Protein AF-A0A5E4D269-F1 (afdb_monomer_lite)

Organism: Marmota monax (NCBI:txid9995)

Secondary structure (DSSP, 8-state):
--HHHHHHHHHHHHHHHHHHHHTT---------SS-TTPPPPTTHHHHHHHH--

Radius of gyration: 13.79 Å; chains: 1; bounding box: 34×17×37 Å

Structure (mmCIF, N/CA/C/O backbone):
data_AF-A0A5E4D269-F1
#
_entry.id   AF-A0A5E4D269-F1
#
loop_
_atom_site.group_PDB
_atom_site.id
_atom_site.type_symbol
_atom_site.label_atom_id
_atom_site.label_alt_id
_atom_site.label_comp_id
_atom_site.label_asym_id
_atom_site.label_entity_id
_atom_site.label_seq_id
_atom_site.pdbx_PDB_ins_code
_atom_site.Cartn_x
_atom_site.Cartn_y
_atom_site.Cartn_z
_atom_site.occupancy
_atom_site.B_iso_or_equiv
_atom_site.auth_seq_id
_atom_site.auth_comp_id
_atom_site.auth_asym_id
_atom_site.auth_atom_id
_atom_site.pdbx_PDB_model_num
ATOM 1 N N . ILE A 1 1 ? 10.742 -7.679 19.686 1.00 57.53 1 ILE A N 1
ATOM 2 C CA . ILE A 1 1 ? 9.468 -7.253 19.056 1.00 57.53 1 ILE A CA 1
ATOM 3 C C . ILE A 1 1 ? 8.357 -7.913 19.857 1.00 57.53 1 ILE A C 1
ATOM 5 O O . ILE A 1 1 ? 8.379 -9.134 19.957 1.00 57.53 1 ILE A O 1
ATOM 9 N N . SER A 1 2 ? 7.495 -7.150 20.536 1.00 70.38 2 SER A N 1
ATOM 10 C CA . SER A 1 2 ? 6.398 -7.762 21.298 1.00 70.38 2 SER A CA 1
ATOM 11 C C . SER A 1 2 ? 5.320 -8.264 20.337 1.00 70.38 2 SER A C 1
ATOM 13 O O . SER A 1 2 ? 5.117 -7.689 19.267 1.00 70.38 2 SER A O 1
ATOM 15 N N . ASN A 1 3 ? 4.629 -9.339 20.718 1.00 77.56 3 ASN A N 1
ATOM 16 C CA . ASN A 1 3 ? 3.569 -9.943 19.907 1.00 77.56 3 ASN A CA 1
ATOM 17 C C . ASN A 1 3 ? 2.418 -8.952 19.616 1.00 77.56 3 ASN A C 1
ATOM 19 O O . ASN A 1 3 ? 1.773 -9.033 18.576 1.00 77.56 3 ASN A O 1
ATOM 23 N N . LEU A 1 4 ? 2.232 -7.963 20.501 1.00 87.81 4 LEU A N 1
ATOM 24 C CA . LEU A 1 4 ? 1.237 -6.894 20.371 1.00 87.81 4 LEU A CA 1
ATOM 25 C C . LEU A 1 4 ? 1.439 -6.075 19.087 1.00 87.81 4 LEU A C 1
ATOM 27 O O . LEU A 1 4 ? 0.515 -5.947 18.293 1.00 87.81 4 LEU A O 1
ATOM 31 N N . TYR A 1 5 ? 2.666 -5.616 18.813 1.00 93.00 5 TYR A N 1
ATOM 32 C CA . TYR A 1 5 ? 2.934 -4.824 17.607 1.00 93.00 5 TYR A CA 1
ATOM 33 C C . TYR A 1 5 ? 2.730 -5.620 16.317 1.00 93.00 5 TYR A C 1
ATOM 35 O O . TYR A 1 5 ? 2.307 -5.054 15.312 1.00 93.00 5 TYR A O 1
ATOM 43 N N . ILE A 1 6 ? 3.030 -6.922 16.320 1.00 94.81 6 ILE A N 1
ATOM 44 C CA . ILE A 1 6 ? 2.821 -7.771 15.140 1.00 94.81 6 ILE A CA 1
ATOM 45 C C . ILE A 1 6 ? 1.329 -7.949 14.873 1.00 94.81 6 ILE A C 1
ATOM 47 O O . ILE A 1 6 ? 0.898 -7.779 13.733 1.00 94.81 6 ILE A O 1
ATOM 51 N N . TYR A 1 7 ? 0.549 -8.235 15.916 1.00 95.75 7 TYR A N 1
ATOM 52 C CA . TYR A 1 7 ? -0.897 -8.375 15.802 1.00 95.75 7 TYR A CA 1
ATOM 53 C C . TYR A 1 7 ? -1.544 -7.090 15.271 1.00 95.75 7 TYR A C 1
ATOM 55 O O . TYR A 1 7 ? -2.242 -7.122 14.256 1.00 95.75 7 TYR A O 1
ATOM 63 N N . ASP A 1 8 ? -1.226 -5.949 15.887 1.00 95.56 8 ASP A N 1
ATOM 64 C CA . ASP A 1 8 ? -1.776 -4.649 15.499 1.00 95.56 8 ASP A CA 1
ATOM 65 C C . ASP A 1 8 ? -1.361 -4.253 14.078 1.00 95.56 8 ASP A C 1
ATOM 67 O O . ASP A 1 8 ? -2.162 -3.702 13.324 1.00 95.56 8 ASP A O 1
ATOM 71 N N . THR A 1 9 ? -0.136 -4.596 13.662 1.00 97.06 9 THR A N 1
ATOM 72 C CA . THR A 1 9 ? 0.325 -4.353 12.287 1.00 97.06 9 THR A CA 1
ATOM 73 C C . THR A 1 9 ? -0.498 -5.147 11.274 1.00 97.06 9 THR A C 1
ATOM 75 O O . THR A 1 9 ? -0.900 -4.598 10.248 1.00 97.06 9 THR A O 1
ATOM 78 N N . VAL A 1 10 ? -0.782 -6.426 11.536 1.00 97.00 10 VAL A N 1
ATOM 79 C CA . VAL A 1 10 ? -1.606 -7.246 10.629 1.00 97.00 10 VAL A CA 1
ATOM 80 C C . VAL A 1 10 ? -3.040 -6.721 10.577 1.00 97.00 10 VAL A C 1
ATOM 82 O O . VAL A 1 10 ? -3.609 -6.619 9.488 1.00 97.00 10 VAL A O 1
ATOM 85 N N . LEU A 1 11 ? -3.602 -6.327 11.723 1.00 97.38 11 LEU A N 1
ATOM 86 C CA . LEU A 1 11 ? -4.932 -5.727 11.798 1.00 97.38 11 LEU A CA 1
ATOM 87 C C . LEU A 1 11 ? -5.012 -4.421 10.990 1.00 97.38 11 LEU A C 1
ATOM 89 O O . LEU A 1 11 ? -5.951 -4.222 10.217 1.00 97.38 11 LEU A O 1
ATOM 93 N N . LEU A 1 12 ? -4.001 -3.557 11.107 1.00 97.88 12 LEU A N 1
ATOM 94 C CA . LEU A 1 12 ? -3.895 -2.316 10.342 1.00 97.88 12 LEU A CA 1
ATOM 95 C C . LEU A 1 12 ? -3.824 -2.587 8.832 1.00 97.88 12 LEU A C 1
ATOM 97 O O . LEU A 1 12 ? -4.558 -1.968 8.059 1.00 97.88 12 LEU A O 1
ATOM 101 N N . LEU A 1 13 ? -2.994 -3.542 8.400 1.00 98.44 13 LEU A N 1
ATOM 102 C CA . LEU A 1 13 ? -2.878 -3.914 6.985 1.00 98.44 13 LEU A CA 1
ATOM 103 C C . LEU A 1 13 ? -4.199 -4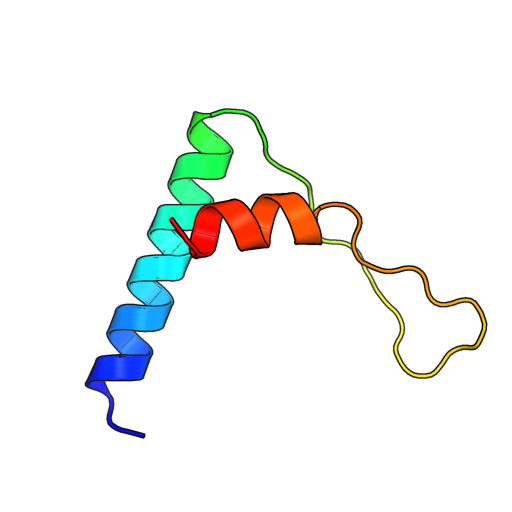.460 6.424 1.00 98.44 13 LEU A C 1
ATOM 105 O O . LEU A 1 13 ? -4.596 -4.077 5.323 1.00 98.44 13 LEU A O 1
ATOM 109 N N . ALA A 1 14 ? -4.906 -5.303 7.183 1.00 98.56 14 ALA A N 1
ATOM 110 C CA . ALA A 1 14 ? -6.203 -5.844 6.778 1.00 98.56 14 ALA A CA 1
ATOM 111 C C . ALA A 1 14 ? -7.241 -4.731 6.557 1.00 98.56 14 ALA A C 1
ATOM 113 O O . ALA A 1 14 ? -7.913 -4.713 5.522 1.00 98.56 14 ALA A O 1
ATOM 114 N N . ASN A 1 15 ? -7.312 -3.759 7.471 1.00 98.44 15 ASN A N 1
ATOM 115 C CA . ASN A 1 15 ? -8.202 -2.605 7.341 1.00 98.44 15 ASN A CA 1
ATOM 116 C C . ASN A 1 15 ? -7.843 -1.725 6.134 1.00 98.44 15 ASN A C 1
ATOM 118 O O . ASN A 1 15 ? -8.729 -1.304 5.387 1.00 98.44 15 ASN A O 1
ATOM 122 N N . ALA A 1 16 ? -6.551 -1.497 5.881 1.00 98.56 16 ALA A N 1
ATOM 123 C CA . ALA A 1 16 ? -6.100 -0.746 4.713 1.00 98.56 16 ALA A CA 1
ATOM 124 C C . ALA A 1 16 ? -6.489 -1.439 3.393 1.00 98.56 16 ALA A C 1
ATOM 126 O O . ALA A 1 16 ? -6.942 -0.779 2.451 1.00 98.56 16 ALA A O 1
ATOM 127 N N . PHE A 1 17 ? -6.361 -2.768 3.314 1.00 98.56 17 PHE A N 1
ATOM 128 C CA . PHE A 1 17 ? -6.778 -3.537 2.138 1.00 98.56 17 PHE A CA 1
ATOM 129 C C . PHE A 1 17 ? -8.291 -3.517 1.946 1.00 98.56 17 PHE A C 1
ATOM 131 O O . PHE A 1 17 ? -8.749 -3.260 0.832 1.00 98.56 17 PHE A O 1
ATOM 138 N N . HIS A 1 18 ? -9.050 -3.724 3.023 1.00 98.56 18 HIS A N 1
ATOM 139 C CA . HIS A 1 18 ? -10.507 -3.650 3.014 1.00 98.56 18 HIS A CA 1
ATOM 140 C C . HIS A 1 18 ? -10.987 -2.300 2.468 1.00 98.56 18 HIS A C 1
ATOM 142 O O . HIS A 1 18 ? -11.682 -2.262 1.453 1.00 98.56 18 HIS A O 1
ATOM 148 N N . LYS A 1 19 ? -10.488 -1.190 3.026 1.00 98.12 19 LYS A N 1
ATOM 149 C CA . LYS A 1 19 ? -10.819 0.159 2.553 1.00 98.12 19 LYS A CA 1
ATOM 150 C C . LYS A 1 19 ? -10.481 0.371 1.076 1.00 98.12 19 LYS A C 1
ATOM 152 O O . LYS A 1 19 ? -11.256 0.970 0.336 1.00 98.12 19 LYS A O 1
ATOM 157 N N . LYS A 1 20 ? -9.320 -0.106 0.616 1.00 98.31 20 LYS A N 1
ATOM 158 C CA . LYS A 1 20 ? -8.890 0.078 -0.781 1.00 98.31 20 LYS A CA 1
ATOM 159 C C . LYS A 1 20 ? -9.769 -0.687 -1.774 1.00 98.31 20 LYS A C 1
ATOM 161 O O . LYS A 1 20 ? -9.936 -0.227 -2.909 1.00 98.31 20 LYS A O 1
ATOM 166 N N . LEU A 1 21 ? -10.291 -1.841 -1.356 1.00 98.50 21 LEU A N 1
ATOM 167 C CA . LEU A 1 21 ? -11.252 -2.637 -2.116 1.00 98.50 21 LEU A CA 1
ATOM 168 C C . LEU A 1 21 ? -12.625 -1.955 -2.148 1.00 98.50 21 LEU A C 1
ATOM 170 O O . LEU A 1 21 ? -13.166 -1.775 -3.238 1.00 98.50 21 LEU A O 1
ATOM 174 N N . GLU A 1 22 ? -13.141 -1.505 -0.999 1.00 98.50 22 GLU A N 1
ATOM 175 C CA . GLU A 1 22 ? -14.421 -0.783 -0.911 1.00 98.50 22 GLU A CA 1
ATOM 176 C C . GLU A 1 22 ? -14.423 0.509 -1.736 1.00 98.50 22 GLU A C 1
ATOM 178 O O . GLU A 1 22 ? -15.345 0.752 -2.516 1.00 98.50 22 GLU A O 1
ATOM 183 N N . ASP A 1 23 ? -13.340 1.289 -1.663 1.00 98.19 23 ASP A N 1
ATOM 184 C CA . ASP A 1 23 ? -13.168 2.528 -2.429 1.00 98.19 23 ASP A CA 1
ATOM 185 C C . ASP A 1 23 ? -12.965 2.274 -3.943 1.00 98.19 23 ASP A C 1
ATOM 187 O O . ASP A 1 23 ? -12.795 3.228 -4.707 1.00 98.19 23 ASP A O 1
ATOM 191 N N . ARG A 1 24 ? -12.931 1.008 -4.395 1.00 97.88 24 ARG A N 1
ATOM 192 C CA . ARG A 1 24 ? -12.674 0.582 -5.787 1.00 97.88 24 ARG A CA 1
ATOM 193 C C . ARG A 1 24 ? -11.357 1.118 -6.366 1.00 97.88 24 ARG A C 1
ATOM 195 O O . ARG A 1 24 ? -11.230 1.329 -7.568 1.00 97.88 24 ARG A O 1
ATOM 202 N N . LYS A 1 25 ? -10.347 1.319 -5.514 1.00 98.12 25 LYS A N 1
ATOM 203 C CA . LYS A 1 25 ? -9.011 1.841 -5.882 1.00 98.12 25 LYS A CA 1
ATOM 204 C C . LYS A 1 25 ? -7.940 0.752 -5.887 1.00 98.12 25 LYS A C 1
ATOM 206 O O . LYS A 1 25 ? -6.737 1.042 -5.800 1.00 98.12 25 LYS A O 1
ATOM 211 N N . TRP A 1 26 ? -8.354 -0.512 -5.934 1.00 98.06 26 TRP A N 1
ATOM 212 C CA . TRP A 1 26 ? -7.452 -1.653 -5.887 1.00 98.06 26 TRP A CA 1
ATOM 213 C C . TRP A 1 26 ? -6.451 -1.632 -7.048 1.00 98.06 26 TRP A C 1
ATOM 215 O O . TRP A 1 26 ? -6.790 -1.315 -8.182 1.00 98.06 26 TRP A O 1
ATOM 225 N N . HIS A 1 27 ? -5.197 -1.947 -6.737 1.00 98.38 27 HIS A N 1
ATOM 226 C CA . HIS A 1 27 ? -4.158 -2.215 -7.725 1.00 98.38 27 HIS A CA 1
ATOM 227 C C . HIS A 1 27 ? -3.616 -3.599 -7.401 1.00 98.38 27 HIS A C 1
ATOM 229 O O . HIS A 1 27 ? -3.173 -3.818 -6.273 1.00 98.38 27 HIS A O 1
ATOM 235 N N . SER A 1 28 ? -3.655 -4.516 -8.366 1.00 98.38 28 SER A N 1
ATOM 236 C CA . SER A 1 28 ? -3.169 -5.880 -8.168 1.00 98.38 28 SER A CA 1
ATOM 237 C C . SER A 1 28 ? -1.691 -5.911 -7.787 1.00 98.38 28 SER A C 1
ATOM 239 O O . SER A 1 28 ? -0.910 -5.023 -8.150 1.00 98.38 28 SER A O 1
ATOM 241 N N . MET A 1 29 ? -1.305 -6.966 -7.070 1.00 98.19 29 MET A N 1
ATOM 242 C CA . MET A 1 29 ? 0.100 -7.280 -6.823 1.00 98.19 29 MET A CA 1
ATOM 243 C C . MET A 1 29 ? 0.831 -7.525 -8.147 1.00 98.19 29 MET A C 1
ATOM 245 O O . MET A 1 29 ? 0.229 -7.943 -9.137 1.00 98.19 29 MET A O 1
ATOM 249 N N . ALA A 1 30 ? 2.136 -7.262 -8.157 1.00 97.62 30 ALA A N 1
ATOM 250 C CA . ALA A 1 30 ? 2.991 -7.488 -9.313 1.00 97.62 30 ALA A CA 1
ATOM 251 C C .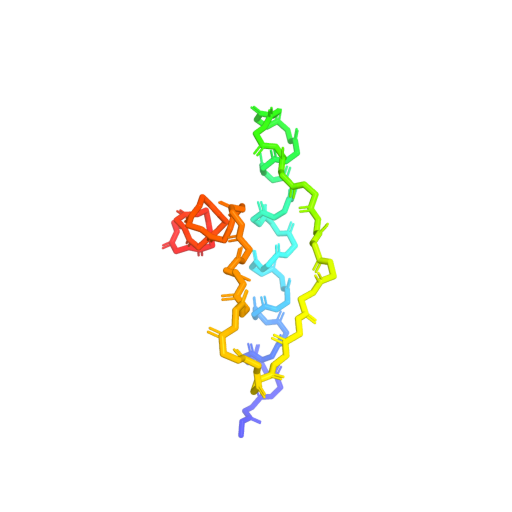 ALA A 1 30 ? 4.121 -8.451 -8.950 1.00 97.62 30 ALA A C 1
ATOM 253 O O . ALA A 1 30 ? 4.700 -8.351 -7.869 1.00 97.62 30 ALA A O 1
ATOM 254 N N . SER A 1 31 ? 4.464 -9.343 -9.880 1.00 97.94 31 SER A N 1
ATOM 255 C CA . SER A 1 31 ? 5.715 -10.093 -9.799 1.00 97.94 31 SER A CA 1
ATOM 256 C C . SER A 1 31 ? 6.868 -9.126 -10.056 1.00 97.94 31 SER A C 1
ATOM 258 O O . SER A 1 31 ? 6.994 -8.574 -11.151 1.00 97.94 31 SER A O 1
ATOM 260 N N . LEU A 1 32 ? 7.669 -8.866 -9.026 1.00 97.38 32 LEU A N 1
ATOM 261 C CA . LEU A 1 32 ? 8.854 -8.023 -9.118 1.00 97.38 32 LEU A CA 1
ATOM 262 C C . LEU A 1 32 ? 10.110 -8.886 -9.073 1.00 97.38 32 LEU A C 1
ATOM 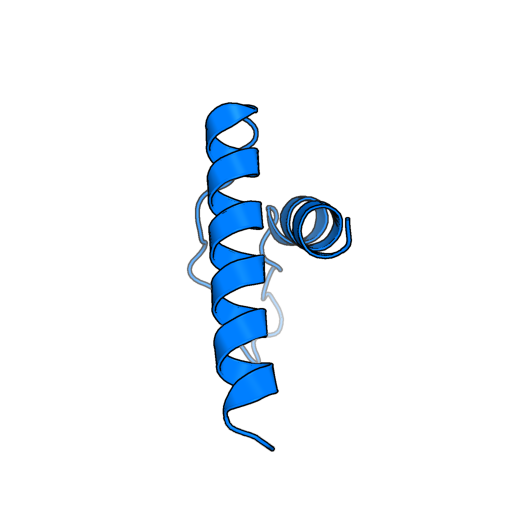264 O O . LEU A 1 32 ? 10.136 -9.955 -8.471 1.00 97.38 32 LEU A O 1
ATOM 268 N N . SER A 1 33 ? 11.180 -8.387 -9.678 1.00 97.75 33 SER A N 1
ATOM 269 C CA . SER A 1 33 ? 12.510 -8.982 -9.560 1.00 97.75 33 SER A CA 1
ATOM 270 C C . SER A 1 33 ? 13.429 -8.038 -8.801 1.00 97.75 33 SER A C 1
ATOM 272 O O . SER A 1 33 ? 13.512 -6.854 -9.130 1.00 97.75 33 SER A O 1
ATOM 274 N N . CYS A 1 34 ? 14.142 -8.557 -7.807 1.00 97.19 34 CYS A N 1
ATOM 275 C CA . CYS A 1 34 ? 15.171 -7.814 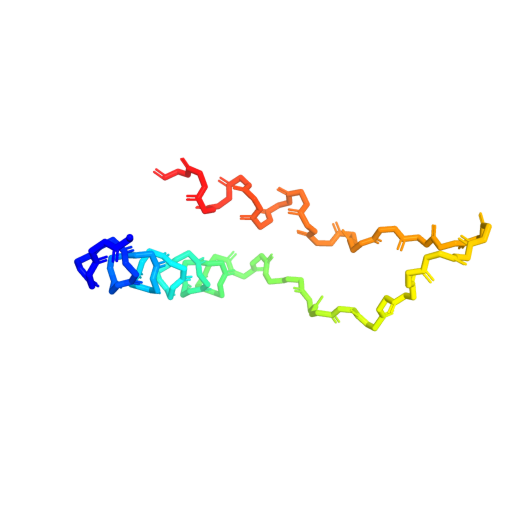-7.083 1.00 97.19 34 CYS A CA 1
ATOM 276 C C . CYS A 1 34 ? 16.520 -7.907 -7.816 1.00 97.19 34 CYS A C 1
ATOM 278 O O . CYS A 1 34 ? 16.769 -8.871 -8.538 1.00 97.19 34 CYS A O 1
ATOM 280 N N . ILE A 1 35 ? 17.400 -6.919 -7.611 1.00 96.81 35 ILE A N 1
ATOM 281 C CA . ILE A 1 35 ? 18.804 -6.944 -8.074 1.00 96.81 35 ILE A CA 1
ATOM 282 C C . ILE A 1 35 ? 18.918 -7.181 -9.599 1.00 96.81 35 ILE A C 1
ATOM 284 O O . ILE A 1 35 ? 19.778 -7.911 -10.093 1.00 96.81 35 ILE A O 1
ATOM 288 N N . ARG A 1 36 ? 18.028 -6.555 -10.384 1.00 96.81 36 ARG A N 1
ATOM 289 C CA . ARG A 1 36 ? 18.150 -6.462 -11.848 1.00 96.81 36 ARG A CA 1
ATOM 290 C C . ARG A 1 36 ? 18.215 -4.994 -12.265 1.00 96.81 36 ARG A C 1
ATOM 292 O O . ARG A 1 36 ? 17.472 -4.165 -11.751 1.00 96.81 36 ARG A O 1
ATOM 299 N N . LYS A 1 37 ? 19.065 -4.685 -13.252 1.00 96.38 37 LYS A N 1
ATOM 300 C CA . LYS A 1 37 ? 19.270 -3.316 -13.771 1.00 96.38 37 LYS A CA 1
ATOM 301 C C . LYS A 1 37 ? 17.978 -2.658 -14.277 1.00 96.38 37 LYS A C 1
ATOM 303 O O . LYS A 1 37 ? 17.813 -1.455 -14.134 1.00 96.38 37 LYS A O 1
ATOM 308 N N . ASN A 1 38 ? 17.064 -3.455 -14.832 1.00 96.88 38 ASN A N 1
ATOM 309 C CA . ASN A 1 38 ? 15.817 -2.982 -15.440 1.00 96.88 38 ASN A CA 1
ATOM 310 C C . ASN A 1 38 ? 14.577 -3.257 -14.568 1.00 96.88 38 ASN A C 1
ATOM 312 O O . ASN A 1 38 ? 13.455 -3.241 -15.078 1.00 96.88 38 ASN A O 1
ATOM 316 N N . SER A 1 39 ? 14.756 -3.558 -13.277 1.00 97.88 39 SER A N 1
ATOM 317 C CA . SER A 1 39 ? 13.631 -3.760 -12.363 1.00 97.88 39 SER A CA 1
ATOM 318 C C . SER A 1 39 ? 12.763 -2.509 -12.293 1.00 97.88 39 SER A C 1
ATOM 320 O O . SER A 1 39 ? 13.255 -1.407 -12.061 1.00 97.88 39 SER A O 1
ATOM 322 N N . LYS A 1 40 ? 11.453 -2.688 -12.459 1.00 97.69 40 LYS A N 1
ATOM 323 C CA . LYS A 1 40 ? 10.465 -1.633 -12.226 1.00 97.69 40 LYS A CA 1
ATOM 324 C C . LYS A 1 40 ? 9.821 -1.825 -10.851 1.00 97.69 40 LYS A C 1
ATOM 326 O O . LYS A 1 40 ? 9.665 -2.967 -10.421 1.00 97.69 40 LYS A O 1
ATOM 331 N N . PRO A 1 41 ? 9.434 -0.743 -10.159 1.00 98.12 41 PRO A N 1
ATOM 332 C CA . PRO A 1 41 ? 8.729 -0.848 -8.890 1.00 98.12 41 PRO A CA 1
ATOM 333 C C . PRO A 1 41 ? 7.278 -1.293 -9.097 1.00 98.12 41 PRO A C 1
ATOM 335 O O . PRO A 1 41 ? 6.717 -1.184 -10.196 1.00 98.12 41 PRO A O 1
ATOM 338 N N . TRP A 1 42 ? 6.632 -1.722 -8.011 1.00 98.56 42 TRP A N 1
ATOM 339 C CA . TRP A 1 42 ? 5.189 -1.933 -8.015 1.00 98.56 42 TRP A CA 1
ATOM 340 C C . TRP A 1 42 ? 4.455 -0.598 -8.175 1.00 98.56 42 TRP A C 1
ATOM 342 O O . TRP A 1 42 ? 4.508 0.265 -7.299 1.00 98.56 42 TRP A O 1
ATOM 352 N N . GLN A 1 43 ? 3.730 -0.449 -9.284 1.00 98.06 43 GLN A N 1
ATOM 353 C CA . GLN A 1 43 ? 3.020 0.790 -9.624 1.00 98.06 43 GLN A CA 1
ATOM 354 C C . GLN A 1 43 ? 1.904 1.128 -8.621 1.00 98.06 43 GLN A C 1
ATOM 356 O O . GLN A 1 43 ? 1.645 2.295 -8.345 1.00 98.06 43 GLN A O 1
ATOM 361 N N . GLY A 1 44 ? 1.292 0.113 -8.001 1.00 98.12 44 GLY A N 1
ATOM 362 C CA . GLY A 1 44 ? 0.295 0.303 -6.945 1.00 98.12 44 GLY A CA 1
ATOM 363 C C . GLY A 1 44 ? 0.877 0.744 -5.596 1.00 98.12 44 GLY A C 1
ATOM 364 O O . GLY A 1 44 ? 0.122 1.213 -4.739 1.00 98.12 44 GLY A O 1
ATOM 365 N N . GLY A 1 45 ? 2.200 0.642 -5.412 1.00 98.19 45 GLY A N 1
ATOM 366 C CA . GLY A 1 45 ? 2.866 0.786 -4.116 1.00 98.19 45 GLY A CA 1
ATOM 367 C C . GLY A 1 45 ? 2.663 2.144 -3.463 1.00 98.19 45 GLY A C 1
ATOM 368 O O . GLY A 1 45 ? 2.374 2.207 -2.270 1.00 98.19 45 GLY A O 1
ATOM 369 N N . ARG A 1 46 ? 2.708 3.230 -4.246 1.00 98.12 46 ARG A N 1
ATOM 370 C CA . ARG A 1 46 ? 2.493 4.586 -3.720 1.00 98.12 46 ARG A CA 1
ATOM 371 C C . ARG A 1 46 ? 1.100 4.733 -3.113 1.00 98.12 46 ARG A C 1
ATOM 373 O O . ARG A 1 46 ? 0.974 5.148 -1.970 1.00 98.12 46 ARG A O 1
ATOM 380 N N . SER A 1 47 ? 0.063 4.340 -3.852 1.00 97.81 47 SER A N 1
ATOM 381 C CA . SER A 1 47 ? -1.325 4.447 -3.382 1.00 97.81 47 SER A CA 1
ATOM 382 C C . SER A 1 47 ? -1.618 3.555 -2.171 1.00 97.81 47 SER A C 1
ATOM 384 O O . SER A 1 47 ? -2.418 3.924 -1.315 1.00 97.81 47 SER A O 1
ATOM 386 N N . MET A 1 48 ? -0.976 2.384 -2.089 1.00 98.56 48 MET A N 1
ATOM 387 C CA . MET A 1 48 ? -1.132 1.476 -0.956 1.00 98.56 48 MET A CA 1
ATOM 388 C C . MET A 1 48 ? -0.468 2.041 0.300 1.00 98.56 48 MET A C 1
ATOM 390 O O . MET A 1 48 ? -1.097 2.070 1.352 1.00 98.56 48 MET A O 1
ATOM 394 N N . LEU A 1 49 ? 0.755 2.567 0.179 1.00 98.50 49 LEU A N 1
ATOM 395 C CA . LEU A 1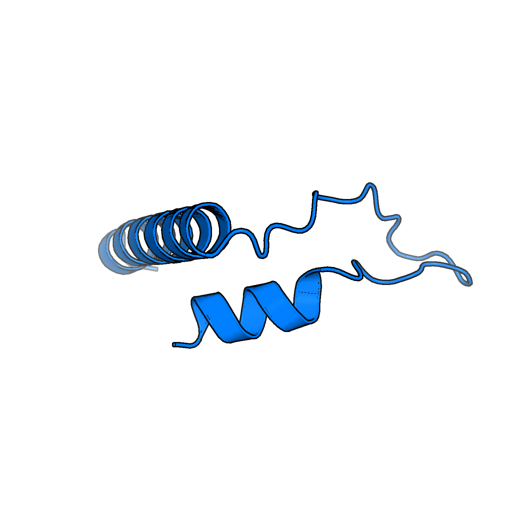 49 ? 1.461 3.189 1.298 1.00 98.50 49 LEU A CA 1
ATOM 396 C C . LEU A 1 49 ? 0.669 4.360 1.893 1.00 98.50 49 LEU A C 1
ATOM 398 O O . LEU A 1 49 ? 0.524 4.442 3.106 1.00 98.50 49 LEU A O 1
ATOM 402 N N . GLU A 1 50 ? 0.100 5.226 1.050 1.00 98.00 50 GLU A N 1
ATOM 403 C CA . GLU A 1 50 ? -0.745 6.336 1.516 1.00 98.00 50 GLU A CA 1
ATOM 404 C C . GLU A 1 50 ? -2.073 5.867 2.138 1.00 98.00 50 GLU A C 1
ATOM 406 O O . GLU A 1 50 ? -2.704 6.627 2.863 1.00 98.00 50 GLU A O 1
ATOM 411 N N . THR A 1 51 ? -2.516 4.634 1.864 1.00 98.12 51 THR A N 1
ATOM 412 C CA . THR A 1 51 ? -3.703 4.044 2.510 1.00 98.12 51 THR A CA 1
ATOM 413 C C . THR A 1 51 ? -3.349 3.451 3.873 1.00 98.12 51 THR A C 1
ATOM 415 O O . THR A 1 51 ? -4.111 3.619 4.809 1.00 98.12 51 THR A O 1
ATOM 418 N N . ILE A 1 52 ? -2.187 2.801 3.991 1.00 98.25 52 ILE A N 1
ATOM 419 C CA . ILE A 1 52 ? -1.672 2.213 5.242 1.00 98.25 52 ILE A CA 1
ATOM 420 C C . ILE A 1 52 ? -1.244 3.301 6.240 1.00 98.25 52 ILE A C 1
ATOM 422 O O . ILE A 1 5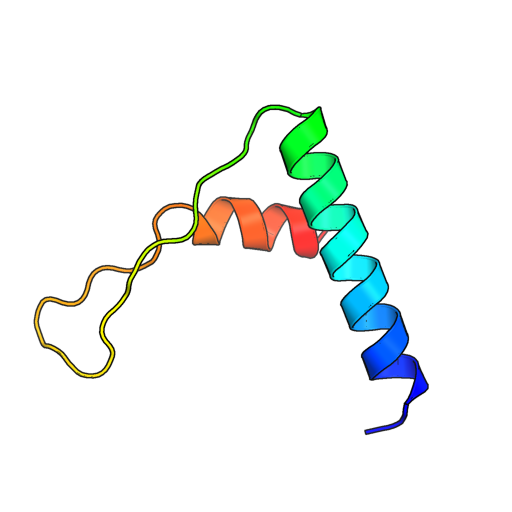2 ? -1.339 3.107 7.444 1.00 98.25 52 ILE A O 1
ATOM 426 N N . LYS A 1 53 ? -0.734 4.436 5.747 1.00 96.56 53 LYS A N 1
ATOM 427 C CA . LYS A 1 53 ? -0.248 5.546 6.580 1.00 96.56 53 LYS A CA 1
ATOM 428 C C . LYS A 1 53 ? -1.373 6.376 7.220 1.00 96.56 53 LYS A C 1
ATOM 430 O O . LYS A 1 53 ? -1.090 7.140 8.140 1.00 96.56 53 LYS A O 1
ATOM 435 N N . LYS A 1 54 ? -2.592 6.294 6.682 1.00 75.81 54 LYS A N 1
ATOM 436 C CA . LYS A 1 54 ? -3.767 7.010 7.195 1.00 75.81 54 LYS A CA 1
ATOM 437 C C . LYS A 1 54 ? -4.348 6.300 8.402 1.00 75.81 54 LYS A C 1
ATOM 439 O O . LYS A 1 54 ? -4.752 7.036 9.323 1.00 75.81 54 LYS A O 1
#

InterPro domains:
  IPR001828 Receptor, ligand binding region [PF01094] (4-54)

pLDDT: mean 95.46, std 7.61, range [57.53, 98.56]

Sequence (54 aa):
ISNLYIYDTVLLLANAFHKKLEDRKWHSMASLSCIRKNSKPWQGGRSMLETIKK

Foldseek 3Di:
DDPVVVVVLVVLLVVLVVVCVVVVVDDDDDDFDPPDPPTDDRPCVVVSVVSSVD